Protein AF-A0A5N7IMV6-F1 (afdb_monomer_lite)

Secondary structure (DSSP, 8-state):
--------SSGGGTS-EEEESS-HHHHHHHHHHHHHHTT--SSS--TTS-HHHHHHHHHHHHT-GGGTT--EEEE-TTSS-EEEEEE-HHHHHHHHHHHHHH--

Sequence (104 aa):
MVKKTSVYPGDVDFIPLYYPYGSAGEAHKRLHVNTKSQGIKLKGGNKGMSDEELLHGYKKAYQQEDLNGIKGDLRTPNADNIIAIDVTPGEAIEELIKWGNRHK

pLDDT: mean 78.98, std 16.07, range [33.59, 93.88]

Foldseek 3Di:
DDDPPDDDDPVLQFQWDWQWPDPSVVLVVLLVVLLVVLVADPPPHPVVDDPVSSLVSQLRSQPDPSQPPTFTWTAGPVNPGTQDHRDGSNVNSVSSVVVVVVVD

Structure (mmCIF, N/CA/C/O backbone):
data_AF-A0A5N7IMV6-F1
#
_entry.id   AF-A0A5N7IMV6-F1
#
loop_
_atom_site.group_PDB
_atom_site.id
_atom_site.type_symbol
_atom_site.label_atom_id
_atom_site.label_alt_id
_atom_site.label_comp_id
_atom_site.label_asym_id
_atom_site.label_entity_id
_atom_site.label_seq_id
_atom_site.pdbx_PDB_ins_code
_atom_site.Cartn_x
_atom_site.Cartn_y
_atom_site.Cartn_z
_atom_site.occupancy
_atom_site.B_iso_or_equiv
_atom_site.auth_seq_id
_atom_site.auth_comp_id
_atom_site.auth_asym_id
_atom_site.auth_atom_id
_atom_site.pdbx_PDB_model_num
ATOM 1 N N . MET A 1 1 ? 2.434 21.541 29.626 1.00 35.81 1 MET A N 1
ATOM 2 C CA . MET A 1 1 ? 1.441 21.846 28.571 1.00 35.81 1 MET A CA 1
ATOM 3 C C . MET A 1 1 ? 1.619 20.835 27.453 1.00 35.81 1 MET A C 1
ATOM 5 O O . MET A 1 1 ? 2.631 20.877 26.769 1.00 35.81 1 MET A O 1
ATOM 9 N N . VAL A 1 2 ? 0.701 19.877 27.331 1.00 36.12 2 VAL A N 1
ATOM 10 C CA . VAL A 1 2 ? 0.768 18.827 26.305 1.00 36.12 2 VAL A CA 1
ATOM 11 C C . VAL A 1 2 ? 0.269 19.447 25.000 1.00 36.12 2 VAL A C 1
ATOM 13 O O . VAL A 1 2 ? -0.904 19.810 24.902 1.00 36.12 2 VAL A O 1
ATOM 16 N N . LYS A 1 3 ? 1.165 19.676 24.033 1.00 33.59 3 LYS A N 1
ATOM 17 C CA . LYS A 1 3 ? 0.775 20.165 22.707 1.00 33.59 3 LYS A CA 1
ATOM 18 C C . LYS A 1 3 ? -0.058 19.070 22.042 1.00 33.59 3 LYS A C 1
ATOM 20 O O . LYS A 1 3 ? 0.461 18.008 21.729 1.00 33.59 3 LYS A O 1
ATOM 25 N N . LYS A 1 4 ? -1.352 19.339 21.854 1.00 39.09 4 LYS A N 1
ATOM 26 C CA . LYS A 1 4 ? -2.223 18.579 20.955 1.00 39.09 4 LYS A CA 1
ATOM 27 C C . LYS A 1 4 ? -1.683 18.750 19.534 1.00 39.09 4 LYS A C 1
ATOM 29 O O . LYS A 1 4 ? -1.979 19.752 18.888 1.00 39.09 4 LYS A O 1
ATOM 34 N N . THR A 1 5 ? -0.869 17.814 19.062 1.00 41.50 5 THR A N 1
ATOM 35 C CA . THR A 1 5 ? -0.599 17.658 17.634 1.00 41.50 5 THR A CA 1
ATOM 36 C C . THR A 1 5 ? -1.859 17.080 17.000 1.00 41.50 5 THR A C 1
ATOM 38 O O . THR A 1 5 ? -2.183 15.905 17.147 1.00 41.50 5 THR A O 1
ATOM 41 N N . SER A 1 6 ? -2.631 17.970 16.379 1.00 35.09 6 SER A N 1
ATOM 42 C CA . SER A 1 6 ? -3.739 17.626 15.494 1.00 35.09 6 SER A CA 1
ATOM 43 C C . SER A 1 6 ? -3.174 16.816 14.336 1.00 35.09 6 SER A C 1
ATOM 45 O O . SER A 1 6 ? -2.463 17.359 13.498 1.00 35.09 6 SER A O 1
ATOM 47 N N . VAL A 1 7 ? -3.451 15.517 14.317 1.00 46.41 7 VAL A N 1
ATOM 48 C CA . VAL A 1 7 ? -3.112 14.657 13.187 1.00 46.41 7 VAL A CA 1
ATOM 49 C C . VAL A 1 7 ? -4.200 14.890 12.125 1.00 46.41 7 VAL A C 1
ATOM 51 O O . VAL A 1 7 ? -5.359 14.560 12.368 1.00 46.41 7 VAL A O 1
ATOM 54 N N . TYR A 1 8 ? -3.809 15.480 10.985 1.00 42.47 8 TYR A N 1
ATOM 55 C CA . TYR A 1 8 ? -4.586 15.823 9.768 1.00 42.47 8 TYR A CA 1
ATOM 56 C C . TYR A 1 8 ? -5.412 17.127 9.793 1.00 42.47 8 TYR A C 1
ATOM 58 O O . TYR A 1 8 ? -5.980 17.456 10.835 1.00 42.47 8 TYR A O 1
ATOM 66 N N . PRO A 1 9 ? -5.542 17.875 8.663 1.00 39.34 9 PRO A N 1
ATOM 67 C CA . PRO A 1 9 ? -5.320 17.505 7.254 1.00 39.34 9 PRO A CA 1
ATOM 68 C C . PRO A 1 9 ? -4.352 18.460 6.509 1.00 39.34 9 PRO A C 1
ATOM 70 O O . PRO A 1 9 ? -4.699 19.597 6.199 1.00 39.34 9 PRO A O 1
ATOM 73 N N . GLY A 1 10 ? -3.145 17.989 6.192 1.00 38.12 10 GLY A N 1
ATOM 74 C CA . GLY A 1 10 ? -2.127 18.765 5.465 1.00 38.12 10 GLY A CA 1
ATOM 75 C C . GLY A 1 10 ? -0.784 18.042 5.327 1.00 38.12 10 GLY A C 1
ATOM 76 O O . GLY A 1 10 ? -0.075 18.267 4.357 1.00 38.12 10 GLY A O 1
ATOM 77 N N . ASP A 1 11 ? -0.483 17.099 6.223 1.00 42.81 11 ASP A N 1
ATOM 78 C CA . ASP A 1 11 ? 0.744 16.286 6.219 1.00 42.81 11 ASP A CA 1
ATOM 79 C C . ASP A 1 11 ? 0.737 15.139 5.186 1.00 42.81 11 ASP A C 1
ATOM 81 O O . ASP A 1 11 ? 1.104 14.002 5.485 1.00 42.81 11 ASP A O 1
ATOM 85 N N . VAL A 1 12 ? 0.317 15.411 3.947 1.00 49.53 12 VAL A N 1
ATOM 86 C CA . VAL A 1 12 ? 0.573 14.483 2.826 1.00 49.53 12 VAL A CA 1
ATOM 87 C C . VAL A 1 12 ? 2.066 14.388 2.491 1.00 49.53 12 VAL A C 1
ATOM 89 O O . VAL A 1 12 ? 2.480 13.409 1.882 1.00 49.53 12 VAL A O 1
ATOM 92 N N . ASP A 1 13 ? 2.876 15.344 2.956 1.00 51.81 13 ASP A N 1
ATOM 93 C CA . ASP A 1 13 ? 4.331 15.390 2.772 1.00 51.81 13 ASP A CA 1
ATOM 94 C C . ASP A 1 13 ? 5.127 14.463 3.706 1.00 51.81 13 ASP A C 1
ATOM 96 O O . ASP A 1 13 ? 6.325 14.265 3.500 1.00 51.81 13 ASP A O 1
ATOM 100 N N . PHE A 1 14 ? 4.492 13.840 4.708 1.00 63.50 14 PHE A N 1
ATOM 101 C CA . PHE A 1 14 ? 5.208 12.979 5.660 1.00 63.50 14 PHE A CA 1
ATOM 102 C C . PHE A 1 14 ? 4.904 11.481 5.517 1.00 63.50 14 PHE A C 1
ATOM 104 O O . PHE A 1 14 ? 5.747 10.651 5.851 1.00 63.50 14 PHE A O 1
ATOM 111 N N . ILE A 1 15 ? 3.726 11.105 5.011 1.00 74.62 15 ILE A N 1
ATOM 112 C CA . ILE A 1 15 ? 3.264 9.708 5.039 1.00 74.62 15 ILE A CA 1
ATOM 113 C C . ILE A 1 15 ? 3.808 8.936 3.838 1.00 74.62 15 ILE A C 1
ATOM 115 O O . ILE A 1 15 ? 3.506 9.308 2.706 1.00 74.62 15 ILE A O 1
ATOM 119 N N . PRO A 1 16 ? 4.542 7.831 4.040 1.00 82.31 16 PRO A N 1
ATOM 120 C CA . PRO A 1 16 ? 5.077 7.063 2.930 1.00 82.31 16 PRO A CA 1
ATOM 121 C C . PRO A 1 16 ? 4.014 6.577 1.941 1.00 82.31 16 PRO A C 1
ATOM 123 O O . PRO A 1 16 ? 2.930 6.135 2.324 1.00 82.31 16 PRO A O 1
ATOM 126 N N . LEU A 1 17 ? 4.364 6.626 0.659 1.00 85.50 17 LEU A N 1
ATOM 127 C CA . LEU A 1 17 ? 3.533 6.239 -0.470 1.00 85.50 17 LEU A CA 1
ATOM 128 C C . LEU A 1 17 ? 4.094 4.980 -1.131 1.00 85.50 17 LEU A C 1
ATOM 130 O O . LEU A 1 17 ? 5.309 4.800 -1.243 1.00 85.50 17 LEU A O 1
ATOM 134 N N . TYR A 1 18 ? 3.188 4.108 -1.569 1.00 87.00 18 TYR A N 1
ATOM 135 C CA . TYR A 1 18 ? 3.529 2.900 -2.312 1.00 87.00 18 TYR A CA 1
ATOM 136 C C . TYR A 1 18 ? 3.492 3.165 -3.819 1.00 87.00 18 TYR A C 1
ATOM 138 O O . TYR A 1 18 ? 2.471 3.601 -4.357 1.00 87.00 18 TYR A O 1
ATOM 146 N N . TYR A 1 19 ? 4.600 2.867 -4.490 1.00 87.00 19 TYR A N 1
ATOM 147 C CA . TYR A 1 19 ? 4.828 3.082 -5.912 1.00 87.00 19 TYR A CA 1
ATOM 148 C C . TYR A 1 19 ? 4.919 1.730 -6.631 1.00 87.00 19 TYR A C 1
ATOM 150 O O . TYR A 1 19 ? 6.003 1.142 -6.673 1.00 87.00 19 TYR A O 1
ATOM 158 N N . PRO A 1 20 ? 3.808 1.206 -7.182 1.00 87.88 20 PRO A N 1
ATOM 159 C CA . PRO A 1 20 ? 3.825 -0.054 -7.913 1.00 87.88 20 PRO A CA 1
ATOM 160 C C . PRO A 1 20 ? 4.641 0.063 -9.207 1.00 87.88 20 PRO A C 1
ATOM 162 O O . PRO A 1 20 ? 4.526 1.040 -9.949 1.00 87.88 20 PRO A O 1
ATOM 165 N N . TYR A 1 21 ? 5.436 -0.961 -9.492 1.00 87.62 21 TYR A N 1
ATOM 166 C CA . TYR A 1 21 ? 6.167 -1.127 -10.739 1.00 87.62 21 TYR A CA 1
ATOM 167 C C . TYR A 1 21 ? 5.220 -1.466 -11.900 1.00 87.62 21 TYR A C 1
ATOM 169 O O . TYR A 1 21 ? 4.153 -2.058 -11.720 1.00 87.62 21 TYR A O 1
ATOM 177 N N . GLY A 1 22 ? 5.634 -1.129 -13.123 1.00 78.94 22 GLY A N 1
ATOM 178 C CA . GLY A 1 22 ? 4.879 -1.440 -14.338 1.00 78.94 22 GLY A CA 1
ATOM 179 C C . GLY A 1 22 ? 3.684 -0.509 -14.561 1.00 78.94 22 GLY A C 1
ATOM 180 O O . GLY A 1 22 ? 3.811 0.710 -14.454 1.00 78.94 22 GLY A O 1
ATOM 181 N N . SER A 1 23 ? 2.524 -1.075 -14.922 1.00 75.06 23 SER A N 1
ATOM 182 C CA . SER A 1 23 ? 1.288 -0.322 -15.189 1.00 75.06 23 SER A CA 1
ATOM 183 C C . SER A 1 23 ? 0.713 0.242 -13.888 1.00 75.06 23 SER A C 1
ATOM 185 O O . SER A 1 23 ? -0.241 -0.286 -13.308 1.00 75.06 23 SER A O 1
ATOM 187 N N . ALA A 1 24 ? 1.309 1.341 -13.417 1.00 72.19 24 ALA A N 1
ATOM 188 C CA . ALA A 1 24 ? 0.922 2.011 -12.182 1.00 72.19 24 ALA A CA 1
ATOM 189 C C . ALA A 1 24 ? -0.580 2.335 -12.162 1.00 72.19 24 ALA A C 1
ATOM 191 O O . ALA A 1 24 ? -1.225 2.220 -11.124 1.00 72.19 24 ALA A O 1
ATOM 192 N N . GLY A 1 25 ? -1.168 2.650 -13.321 1.00 77.81 25 GLY A N 1
ATOM 193 C CA . GLY A 1 25 ? -2.601 2.905 -13.455 1.00 77.81 25 GLY A CA 1
ATOM 194 C C . GLY A 1 25 ? -3.484 1.681 -13.185 1.00 77.81 25 GLY A C 1
ATOM 195 O O . GLY A 1 25 ? -4.530 1.818 -12.552 1.00 77.81 25 GLY A O 1
ATOM 196 N N . GLU A 1 26 ? -3.096 0.488 -13.635 1.00 83.31 26 GLU A N 1
ATOM 197 C CA . GLU A 1 26 ? -3.873 -0.738 -13.404 1.00 83.31 26 GLU A CA 1
ATOM 198 C C . GLU A 1 26 ? -3.674 -1.289 -11.996 1.00 83.31 26 GLU A C 1
ATOM 200 O O . GLU A 1 26 ? -4.653 -1.643 -11.336 1.00 83.31 26 GLU A O 1
ATOM 205 N N . ALA A 1 27 ? -2.435 -1.285 -11.500 1.00 83.81 27 ALA A N 1
ATOM 206 C CA . ALA A 1 27 ? -2.139 -1.659 -10.121 1.00 83.81 27 ALA A CA 1
ATOM 207 C C . ALA A 1 27 ? -2.904 -0.762 -9.134 1.00 83.81 27 ALA A C 1
ATOM 209 O O . ALA A 1 27 ? -3.564 -1.253 -8.220 1.00 83.81 27 ALA A O 1
ATOM 210 N N . HIS A 1 28 ? -2.917 0.552 -9.374 1.00 82.56 28 HIS A N 1
ATOM 211 C CA . HIS A 1 28 ? -3.666 1.502 -8.556 1.00 82.56 28 HIS A CA 1
ATOM 212 C C . HIS A 1 28 ? -5.184 1.259 -8.598 1.00 82.56 28 HIS A C 1
ATOM 214 O O . HIS A 1 28 ? -5.852 1.341 -7.567 1.00 82.56 28 HIS A O 1
ATOM 220 N N . LYS A 1 29 ? -5.748 0.902 -9.761 1.00 85.81 29 LYS A N 1
ATOM 221 C CA . LYS A 1 29 ? -7.171 0.535 -9.875 1.00 85.81 29 LYS A CA 1
ATOM 222 C C . LYS A 1 29 ? -7.504 -0.727 -9.079 1.00 85.81 29 LYS A C 1
ATOM 224 O O . LYS A 1 29 ? -8.507 -0.726 -8.372 1.00 85.81 29 LYS A O 1
ATOM 229 N N . ARG A 1 30 ? -6.673 -1.772 -9.155 1.00 86.12 30 ARG A N 1
ATOM 230 C CA . ARG A 1 30 ? -6.858 -3.013 -8.377 1.00 86.12 30 ARG A CA 1
ATOM 231 C C . ARG A 1 30 ? -6.806 -2.738 -6.875 1.00 86.12 30 ARG A C 1
ATOM 233 O O . ARG A 1 30 ? -7.675 -3.194 -6.135 1.00 86.12 30 ARG A O 1
ATOM 240 N N . LEU A 1 31 ? -5.874 -1.897 -6.423 1.00 85.31 31 LEU A N 1
ATOM 241 C CA . LEU A 1 31 ? -5.822 -1.453 -5.024 1.00 85.31 31 LEU A CA 1
ATOM 242 C C . LEU A 1 31 ? -7.126 -0.759 -4.594 1.00 85.31 31 LEU A C 1
ATOM 244 O O . LEU A 1 31 ? -7.667 -1.075 -3.536 1.00 85.31 31 LEU A O 1
ATOM 248 N N . HIS A 1 32 ? -7.685 0.126 -5.427 1.00 87.56 32 HIS A N 1
ATOM 249 C CA . HIS A 1 32 ? -8.968 0.792 -5.152 1.00 87.56 32 HIS A CA 1
ATOM 250 C C . HIS A 1 32 ? -10.169 -0.150 -5.114 1.00 87.56 32 HIS A C 1
ATOM 252 O O . HIS A 1 32 ? -11.086 0.048 -4.318 1.00 87.56 32 HIS A O 1
ATOM 258 N N . VAL A 1 33 ? -10.192 -1.171 -5.971 1.00 88.19 33 VAL A N 1
ATOM 259 C CA . VAL A 1 33 ? -11.256 -2.186 -5.961 1.00 88.19 33 VAL A CA 1
ATOM 260 C C . VAL A 1 33 ? -11.240 -2.952 -4.638 1.00 88.19 33 VAL A C 1
ATOM 262 O O . VAL A 1 33 ? -12.288 -3.102 -4.007 1.00 88.19 33 VAL A O 1
ATOM 265 N N . ASN A 1 34 ? -10.056 -3.361 -4.180 1.00 87.25 34 ASN A N 1
ATOM 266 C CA . ASN A 1 34 ? -9.906 -4.115 -2.939 1.00 87.25 34 ASN A CA 1
ATOM 267 C C . ASN A 1 34 ? -10.158 -3.263 -1.688 1.00 87.25 34 ASN A C 1
ATOM 269 O O . ASN A 1 34 ? -10.788 -3.728 -0.745 1.00 87.25 34 ASN A O 1
ATOM 273 N N . THR A 1 35 ? -9.749 -1.994 -1.658 1.00 88.38 35 THR A N 1
ATOM 274 C CA . THR A 1 35 ? -10.086 -1.116 -0.520 1.00 88.38 35 THR A CA 1
ATOM 275 C C . THR A 1 35 ? -11.584 -0.832 -0.456 1.00 88.38 35 THR A C 1
ATOM 277 O O . THR A 1 35 ? -12.183 -0.893 0.620 1.00 88.38 35 THR A O 1
ATOM 280 N N . LYS A 1 36 ? -12.232 -0.633 -1.609 1.00 88.00 36 LYS A N 1
ATOM 281 C CA . LYS A 1 36 ? -13.688 -0.472 -1.688 1.00 88.00 36 LYS A CA 1
ATOM 282 C C . LYS A 1 36 ? -14.443 -1.723 -1.228 1.00 88.00 36 LYS A C 1
ATOM 284 O O . LYS A 1 36 ? -15.492 -1.578 -0.600 1.00 88.00 36 LYS A O 1
ATOM 289 N N . SER A 1 37 ? -13.930 -2.930 -1.493 1.00 87.62 37 SER A N 1
ATOM 290 C CA . SER A 1 37 ? -14.555 -4.181 -1.030 1.00 87.62 37 SER A CA 1
ATOM 291 C C . SER A 1 37 ? -14.516 -4.338 0.496 1.00 87.62 37 SER A C 1
ATOM 293 O O . SER A 1 37 ? -15.404 -4.965 1.065 1.00 87.62 37 SER A O 1
ATOM 295 N N . GLN A 1 38 ? -13.566 -3.680 1.169 1.00 87.44 38 GLN A N 1
ATOM 296 C CA .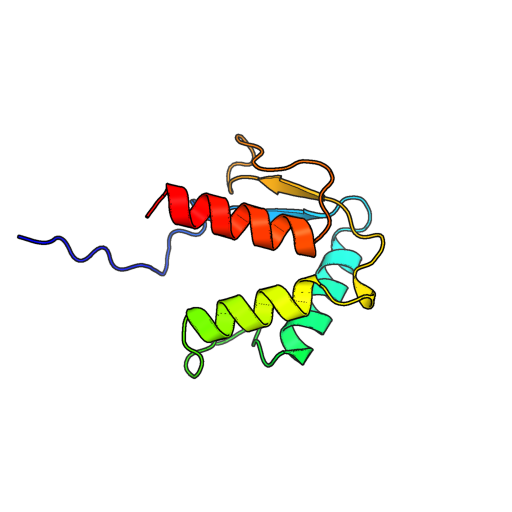 GLN A 1 38 ? -13.487 -3.585 2.633 1.00 87.44 38 GLN A CA 1
ATOM 297 C C . GLN A 1 38 ? -14.300 -2.414 3.221 1.00 87.44 38 GLN A C 1
ATOM 299 O O . GLN A 1 38 ? -14.159 -2.090 4.397 1.00 87.44 38 GLN A O 1
ATOM 304 N N . GLY A 1 39 ? -15.144 -1.750 2.421 1.00 85.00 39 GLY A N 1
ATOM 305 C CA . GLY A 1 39 ? -15.982 -0.633 2.872 1.00 85.00 39 GLY A CA 1
ATOM 306 C C . GLY A 1 39 ? -15.264 0.717 2.957 1.00 85.00 39 GLY A C 1
ATOM 307 O O . GLY A 1 39 ? -15.874 1.703 3.376 1.00 85.00 39 GLY A O 1
ATOM 308 N N . ILE A 1 40 ? -14.003 0.794 2.517 1.00 86.25 40 ILE A N 1
ATOM 309 C CA . ILE A 1 40 ? -13.207 2.023 2.549 1.00 86.25 40 ILE A CA 1
ATOM 310 C C . ILE A 1 40 ? -13.604 2.919 1.374 1.00 86.25 40 ILE A C 1
ATOM 312 O O . ILE A 1 40 ? -13.524 2.551 0.199 1.00 86.25 40 ILE A O 1
ATOM 316 N N . LYS A 1 41 ? -14.035 4.138 1.689 1.00 82.88 41 LYS A N 1
ATOM 317 C CA . LYS A 1 41 ? -14.411 5.161 0.715 1.00 82.88 41 LYS A CA 1
ATOM 318 C C . LYS A 1 41 ? -13.182 5.935 0.256 1.00 82.88 41 LYS A C 1
ATOM 320 O O . LYS A 1 41 ? -12.403 6.431 1.065 1.00 82.88 41 LYS A O 1
ATOM 325 N N . LEU A 1 42 ? -13.086 6.125 -1.059 1.00 77.56 42 LEU A N 1
ATOM 326 C CA . LEU A 1 42 ? -12.021 6.903 -1.706 1.00 77.56 42 LEU A CA 1
ATOM 327 C C . LEU A 1 42 ? -12.238 8.422 -1.613 1.00 77.56 42 LEU A C 1
ATOM 329 O O . LEU A 1 42 ? -11.317 9.200 -1.837 1.00 77.56 42 LEU A O 1
ATOM 333 N N . LYS A 1 43 ? -13.475 8.860 -1.342 1.00 74.69 43 LYS A N 1
ATOM 334 C CA . LYS A 1 43 ? -13.879 10.273 -1.292 1.00 74.69 43 LYS A CA 1
ATOM 335 C C . LYS A 1 43 ? -14.803 10.526 -0.104 1.00 74.69 43 LYS A C 1
ATOM 337 O O . LYS A 1 43 ? -15.579 9.653 0.275 1.00 74.69 43 LYS A O 1
ATOM 342 N N . GLY A 1 44 ? -14.741 11.737 0.451 1.00 69.56 44 GLY A N 1
ATOM 343 C CA . GLY A 1 44 ? -15.599 12.175 1.563 1.00 69.56 44 GLY A CA 1
ATOM 344 C C . GLY A 1 44 ? -15.139 11.730 2.957 1.00 69.56 44 GLY A C 1
ATOM 345 O O . GLY A 1 44 ? -15.775 12.090 3.949 1.00 69.56 44 GLY A O 1
ATOM 346 N N . GLY A 1 45 ? -14.022 11.000 3.033 1.00 70.12 45 GLY A N 1
ATOM 347 C CA . GLY A 1 45 ? -13.469 10.462 4.272 1.00 70.12 45 GLY A CA 1
ATOM 348 C C . GLY A 1 45 ? -14.268 9.280 4.826 1.00 70.12 45 GLY A C 1
ATOM 349 O O . GLY A 1 45 ? -15.431 9.055 4.487 1.00 70.12 45 GLY A O 1
ATOM 350 N N . ASN A 1 46 ? -13.638 8.523 5.718 1.00 81.38 46 ASN A N 1
ATOM 351 C CA . ASN A 1 46 ? -14.231 7.352 6.362 1.00 81.38 46 ASN A CA 1
ATOM 352 C C . ASN A 1 46 ? -14.713 7.692 7.777 1.00 81.38 46 ASN A C 1
ATOM 354 O O . ASN A 1 46 ? -14.335 7.047 8.742 1.00 81.38 46 ASN A O 1
ATOM 358 N N . LYS A 1 47 ? -15.559 8.727 7.900 1.00 76.06 47 LYS A N 1
ATOM 359 C CA . LYS A 1 47 ? -15.994 9.313 9.190 1.00 76.06 47 LYS A CA 1
ATOM 360 C C . LYS A 1 47 ? -16.708 8.344 10.150 1.00 76.06 47 LYS A C 1
ATOM 362 O O . LYS A 1 47 ? -16.921 8.700 11.300 1.00 76.06 47 LYS A O 1
ATOM 367 N N . GLY A 1 48 ? -17.133 7.178 9.662 1.00 81.06 48 GLY A N 1
ATOM 368 C CA . GLY A 1 48 ? -17.795 6.137 10.452 1.00 81.06 48 GLY A CA 1
ATOM 369 C C . GLY A 1 48 ? -16.887 4.967 10.832 1.00 81.06 48 GLY A C 1
ATOM 370 O O . GLY A 1 48 ? -17.399 3.987 11.350 1.00 81.06 48 GLY A O 1
ATOM 371 N N . MET A 1 49 ? -15.589 5.043 10.532 1.00 80.75 49 MET A N 1
ATOM 372 C CA . MET A 1 49 ? -14.602 4.026 10.891 1.00 80.75 49 MET A CA 1
ATOM 373 C C . MET A 1 49 ? -13.556 4.653 11.806 1.00 80.75 49 MET A C 1
ATOM 375 O O . MET A 1 49 ? -13.084 5.761 11.547 1.00 80.75 49 MET A O 1
ATOM 379 N N . SER A 1 50 ? -13.192 3.936 12.862 1.00 85.50 50 SER A N 1
ATOM 380 C CA . SER A 1 50 ? -12.020 4.259 13.675 1.00 85.50 50 SER A CA 1
ATOM 381 C C . SER A 1 50 ? -10.720 4.069 12.883 1.00 85.50 50 SER A C 1
ATOM 383 O O . SER A 1 50 ? -10.684 3.362 11.871 1.00 85.50 50 SER A O 1
ATOM 385 N N . ASP A 1 51 ? -9.624 4.668 13.357 1.00 79.44 51 ASP A N 1
ATOM 386 C CA . ASP A 1 51 ? -8.295 4.475 12.761 1.00 79.44 51 ASP A CA 1
ATOM 387 C C . ASP A 1 51 ? -7.882 2.994 12.751 1.00 79.44 51 ASP A C 1
ATOM 389 O O . ASP A 1 51 ? -7.268 2.518 11.795 1.00 79.44 51 ASP A O 1
ATOM 393 N N . GLU A 1 52 ? -8.263 2.243 13.788 1.00 84.12 52 GLU A N 1
ATOM 394 C CA . GLU A 1 52 ? -8.000 0.807 13.909 1.00 84.12 52 GLU A CA 1
ATOM 395 C C . GLU A 1 52 ? -8.784 -0.007 12.873 1.00 84.12 52 GLU A C 1
ATOM 397 O O . GLU A 1 52 ? -8.218 -0.880 12.211 1.00 84.12 52 GLU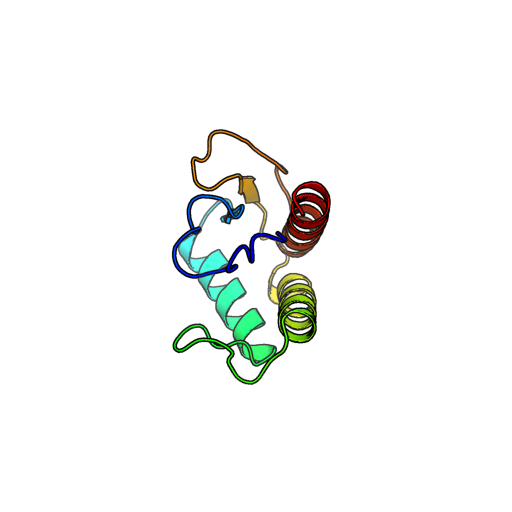 A O 1
ATOM 402 N N . GLU A 1 53 ? -10.067 0.309 12.673 1.00 85.25 53 GLU A N 1
ATOM 403 C CA . GLU A 1 53 ? -10.901 -0.326 11.647 1.00 85.25 53 GLU A CA 1
ATOM 404 C C . GLU A 1 53 ? -10.410 -0.009 10.237 1.00 85.25 53 GLU A C 1
ATOM 406 O O . GLU A 1 53 ? -10.383 -0.894 9.379 1.00 85.25 53 GLU A O 1
ATOM 411 N N . LEU A 1 54 ? -9.987 1.234 9.994 1.00 84.44 54 LEU A N 1
ATOM 412 C CA . LEU A 1 54 ? -9.391 1.623 8.721 1.00 84.44 54 LEU A CA 1
ATOM 413 C C . LEU A 1 54 ? -8.113 0.847 8.460 1.00 84.44 54 LEU A C 1
ATOM 415 O O . LEU A 1 54 ? -7.955 0.273 7.383 1.00 84.44 54 LEU A O 1
ATOM 419 N N . LEU A 1 55 ? -7.221 0.788 9.447 1.00 85.38 55 LEU A N 1
ATOM 420 C CA . LEU A 1 55 ? -5.965 0.071 9.312 1.00 85.38 55 LEU A CA 1
ATOM 421 C C . LEU A 1 55 ? -6.193 -1.419 9.047 1.00 85.38 55 LEU A C 1
ATOM 423 O O . LEU A 1 55 ? -5.543 -2.006 8.181 1.00 85.38 55 LEU A O 1
ATOM 427 N N . HIS A 1 56 ? -7.140 -2.026 9.761 1.00 87.56 56 HIS A N 1
ATOM 428 C CA . HIS A 1 56 ? -7.519 -3.421 9.559 1.00 87.56 56 HIS A CA 1
ATOM 429 C C . HIS A 1 56 ? -8.111 -3.664 8.168 1.00 87.56 56 HIS A C 1
ATOM 431 O O . HIS A 1 56 ? -7.750 -4.635 7.501 1.00 87.56 56 HIS A O 1
ATOM 437 N N . GLY A 1 57 ? -8.971 -2.759 7.696 1.00 88.50 57 GLY A N 1
ATOM 438 C CA . GLY A 1 57 ? -9.524 -2.798 6.345 1.00 88.50 57 GLY A CA 1
ATOM 439 C C . GLY A 1 57 ? -8.437 -2.696 5.273 1.00 88.50 57 GLY A C 1
ATOM 440 O O . GLY A 1 57 ? -8.423 -3.496 4.340 1.00 88.50 57 GLY A O 1
ATOM 441 N N . TYR A 1 58 ? -7.478 -1.778 5.424 1.00 87.94 58 TYR A N 1
ATOM 442 C CA . TYR A 1 58 ? -6.360 -1.645 4.486 1.00 87.94 58 TYR A CA 1
ATOM 443 C C . TYR A 1 58 ? -5.469 -2.888 4.465 1.00 87.94 58 TYR A C 1
ATOM 445 O O . TYR A 1 58 ? -5.124 -3.356 3.381 1.00 87.94 58 TYR A O 1
ATOM 453 N N . LYS A 1 59 ? -5.157 -3.479 5.629 1.00 89.12 59 LYS A N 1
ATOM 454 C CA . LYS A 1 59 ? -4.422 -4.754 5.694 1.00 89.12 59 LYS A CA 1
ATOM 455 C C . LYS A 1 59 ? -5.128 -5.850 4.907 1.00 89.12 59 LYS A C 1
ATOM 457 O O . LYS A 1 59 ? -4.520 -6.472 4.043 1.00 89.12 59 LYS A O 1
ATOM 462 N N . LYS A 1 60 ? -6.425 -6.041 5.161 1.00 90.56 60 LYS A N 1
ATOM 463 C CA . LYS A 1 60 ? -7.224 -7.047 4.453 1.00 90.56 60 LYS A CA 1
ATOM 464 C C . LYS A 1 60 ? -7.281 -6.791 2.954 1.00 90.56 60 LYS A C 1
ATOM 466 O O . LYS A 1 60 ? -7.161 -7.738 2.184 1.00 90.56 60 LYS A O 1
ATOM 471 N N . ALA A 1 61 ? -7.456 -5.535 2.543 1.00 90.12 61 ALA A N 1
ATOM 472 C CA . ALA A 1 61 ? -7.495 -5.151 1.137 1.00 90.12 61 ALA A CA 1
ATOM 473 C C . ALA A 1 61 ? -6.171 -5.459 0.428 1.00 90.12 61 ALA A C 1
ATOM 475 O O . ALA A 1 61 ? -6.182 -5.944 -0.697 1.00 90.12 61 ALA A O 1
ATOM 476 N N . TYR A 1 62 ? -5.036 -5.192 1.076 1.00 90.19 62 TYR A N 1
ATOM 477 C CA . TYR A 1 62 ? -3.712 -5.303 0.455 1.00 90.19 62 TYR A CA 1
ATOM 478 C C . TYR A 1 62 ? -3.149 -6.732 0.467 1.00 90.19 62 TYR A C 1
ATOM 480 O O . TYR A 1 62 ? -2.156 -7.007 -0.200 1.00 90.19 62 TYR A O 1
ATOM 488 N N . GLN A 1 63 ? -3.811 -7.645 1.179 1.00 90.75 63 GLN A N 1
ATOM 489 C CA . GLN A 1 63 ? -3.511 -9.078 1.219 1.00 90.75 63 GLN A CA 1
ATOM 490 C C . GLN A 1 63 ? -4.422 -9.912 0.299 1.00 90.75 63 GLN A C 1
ATOM 492 O O . GLN A 1 63 ? -4.368 -11.138 0.338 1.00 90.75 63 GLN A O 1
ATOM 497 N N . GLN A 1 64 ? -5.289 -9.280 -0.502 1.00 89.38 64 GLN A N 1
ATOM 498 C CA . GLN A 1 64 ? -6.154 -10.004 -1.437 1.00 89.38 64 GLN A CA 1
ATOM 499 C C . GLN A 1 64 ? -5.338 -10.643 -2.566 1.00 89.38 64 GLN A C 1
ATOM 501 O O . GLN A 1 64 ? -4.435 -10.017 -3.119 1.00 89.38 64 GLN A O 1
ATOM 506 N N . GLU A 1 65 ? -5.710 -11.862 -2.966 1.00 87.19 65 GLU A N 1
ATOM 507 C CA . GLU A 1 65 ? -5.039 -12.598 -4.051 1.00 87.19 65 GLU A CA 1
ATOM 508 C C . GLU A 1 65 ? -5.122 -11.873 -5.403 1.00 87.19 65 GLU A C 1
ATOM 510 O O . GLU A 1 65 ? -4.229 -12.003 -6.238 1.00 87.19 65 GLU A O 1
ATOM 515 N N . ASP A 1 66 ? -6.149 -11.037 -5.599 1.00 85.88 66 ASP A N 1
ATOM 516 C CA . ASP A 1 66 ? -6.272 -10.132 -6.750 1.00 85.88 66 ASP A CA 1
ATOM 517 C C . ASP A 1 66 ? -5.128 -9.113 -6.830 1.00 85.88 66 ASP A C 1
ATOM 519 O O . ASP A 1 66 ? -4.990 -8.449 -7.844 1.00 85.88 66 ASP A O 1
ATOM 523 N N . LEU A 1 67 ? -4.266 -8.974 -5.825 1.00 86.69 67 LEU A N 1
ATOM 524 C CA . LEU A 1 67 ? -3.088 -8.107 -5.885 1.00 86.69 67 LEU A CA 1
ATOM 525 C C . LEU A 1 67 ? -1.792 -8.875 -6.159 1.00 86.69 67 LEU A C 1
ATOM 527 O O . LEU A 1 67 ? -0.730 -8.259 -6.280 1.00 86.69 67 LEU A O 1
ATOM 531 N N . ASN A 1 68 ? -1.869 -10.199 -6.324 1.00 85.69 68 ASN A N 1
ATOM 532 C CA . ASN A 1 68 ? -0.716 -11.019 -6.667 1.00 85.69 68 ASN A CA 1
ATOM 533 C C . ASN A 1 68 ? -0.072 -10.523 -7.973 1.00 85.69 68 ASN A C 1
ATOM 535 O O . ASN A 1 68 ? -0.746 -10.145 -8.940 1.00 85.69 68 ASN A O 1
ATOM 539 N N . GLY A 1 69 ? 1.261 -10.492 -7.973 1.00 86.44 69 GLY A N 1
ATOM 540 C CA . GLY A 1 69 ? 2.069 -9.976 -9.078 1.00 86.44 69 GLY A CA 1
ATOM 541 C C . GLY A 1 69 ? 2.248 -8.454 -9.095 1.00 86.44 69 GLY A C 1
ATOM 542 O O . GLY A 1 69 ? 3.013 -7.960 -9.919 1.00 86.44 69 GLY A O 1
ATOM 543 N N . ILE A 1 70 ? 1.599 -7.703 -8.197 1.00 89.75 70 ILE A N 1
ATOM 544 C CA . ILE A 1 70 ? 1.934 -6.292 -7.978 1.00 89.75 70 ILE A CA 1
ATOM 545 C C . ILE A 1 70 ? 3.138 -6.229 -7.036 1.00 89.75 70 ILE A C 1
ATOM 547 O O . ILE A 1 70 ? 3.119 -6.783 -5.936 1.00 89.75 70 ILE A O 1
ATOM 551 N N . LYS A 1 71 ? 4.181 -5.539 -7.485 1.00 92.44 71 LYS A N 1
ATOM 552 C CA . LYS A 1 71 ? 5.392 -5.228 -6.725 1.00 92.44 71 LYS A CA 1
ATOM 553 C C . LYS A 1 71 ? 5.688 -3.743 -6.850 1.00 92.44 71 LYS A C 1
ATOM 555 O O . LYS A 1 71 ? 5.210 -3.111 -7.791 1.00 92.44 71 LYS A O 1
ATOM 560 N N . GLY A 1 72 ? 6.420 -3.177 -5.901 1.00 91.25 72 GLY A N 1
ATOM 561 C CA . GLY A 1 72 ? 6.675 -1.746 -5.858 1.00 91.25 72 GLY A CA 1
ATOM 562 C C . GLY A 1 72 ? 7.508 -1.321 -4.664 1.00 91.25 72 GLY A C 1
ATOM 563 O O . GLY A 1 72 ? 7.844 -2.133 -3.804 1.00 91.25 72 GLY A O 1
ATOM 564 N N . ASP A 1 73 ? 7.786 -0.025 -4.598 1.00 92.38 73 ASP A N 1
ATOM 565 C CA . ASP A 1 73 ? 8.560 0.567 -3.509 1.00 92.38 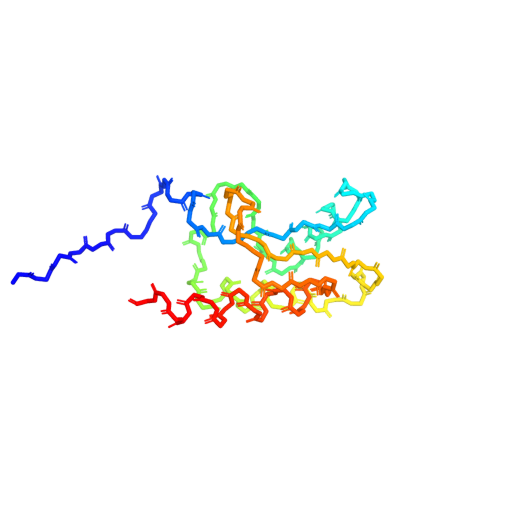73 ASP A CA 1
ATOM 566 C C . ASP A 1 73 ? 7.671 1.330 -2.543 1.00 92.38 73 ASP A C 1
ATOM 568 O O . ASP A 1 73 ? 6.778 2.069 -2.954 1.00 92.38 73 ASP A O 1
ATOM 572 N N . LEU A 1 74 ? 7.979 1.232 -1.254 1.00 90.69 74 LEU A N 1
ATOM 573 C CA . LEU A 1 74 ? 7.443 2.134 -0.244 1.00 90.69 74 LEU A CA 1
ATOM 574 C C . LEU A 1 74 ? 8.460 3.248 0.003 1.00 90.69 74 LEU A C 1
ATOM 576 O O . LEU A 1 74 ? 9.577 2.981 0.449 1.00 90.69 74 LEU A O 1
ATOM 580 N N . ARG A 1 75 ? 8.085 4.497 -0.274 1.00 89.81 75 ARG A N 1
ATOM 581 C CA . ARG A 1 75 ? 8.987 5.656 -0.175 1.00 89.81 75 ARG A CA 1
ATOM 582 C C . ARG A 1 75 ? 8.327 6.801 0.570 1.00 89.81 75 ARG A C 1
ATOM 584 O O . ARG A 1 75 ? 7.107 6.918 0.549 1.00 89.81 75 ARG A O 1
ATOM 591 N N . THR A 1 76 ? 9.109 7.673 1.197 1.00 83.19 76 THR A N 1
ATOM 592 C CA . THR A 1 76 ? 8.576 8.944 1.710 1.00 83.19 76 THR A CA 1
ATOM 593 C C . THR A 1 76 ? 8.014 9.802 0.561 1.00 83.19 76 THR A C 1
ATOM 595 O O . THR A 1 76 ? 8.401 9.597 -0.593 1.00 83.19 76 THR A O 1
ATOM 598 N N . PRO A 1 77 ? 7.105 10.758 0.828 1.00 72.12 77 PRO A N 1
ATOM 599 C CA . PRO A 1 77 ? 6.477 11.589 -0.211 1.00 72.12 77 PRO A CA 1
ATOM 600 C C . PRO A 1 77 ? 7.455 12.326 -1.126 1.00 72.12 77 PRO A C 1
ATOM 602 O O . PRO A 1 77 ? 7.201 12.429 -2.322 1.00 72.12 77 PRO A O 1
ATOM 605 N N . ASN A 1 78 ? 8.615 12.730 -0.602 1.00 68.81 78 ASN A N 1
ATOM 606 C CA . ASN A 1 78 ? 9.671 13.388 -1.383 1.00 68.81 78 ASN A CA 1
ATOM 607 C C . ASN A 1 78 ? 10.478 12.416 -2.261 1.00 68.81 78 ASN A C 1
ATOM 609 O O . ASN A 1 78 ? 11.384 12.826 -2.973 1.00 68.81 78 ASN A O 1
ATOM 613 N N . ALA A 1 79 ? 10.176 11.116 -2.203 1.00 63.66 79 ALA A N 1
ATOM 614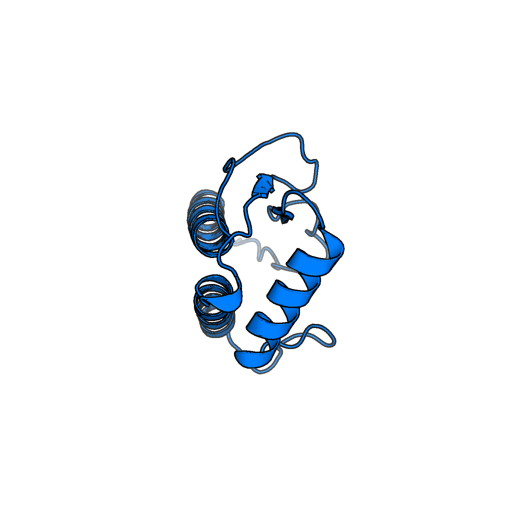 C CA . ALA A 1 79 ? 10.883 10.026 -2.872 1.00 63.66 79 ALA A CA 1
ATOM 615 C C . ALA A 1 79 ? 12.383 9.880 -2.524 1.00 63.66 79 ALA A C 1
ATOM 617 O O . ALA A 1 79 ? 13.004 8.931 -3.000 1.00 63.66 79 ALA A O 1
ATOM 618 N N . ASP A 1 80 ? 12.939 10.742 -1.665 1.00 69.75 80 ASP A N 1
ATOM 619 C CA . ASP A 1 80 ? 14.338 10.712 -1.219 1.00 69.75 80 ASP A CA 1
ATOM 620 C C . ASP A 1 80 ? 14.685 9.501 -0.345 1.00 69.75 80 ASP A C 1
ATOM 622 O O . ASP A 1 80 ? 15.819 9.026 -0.367 1.00 69.75 80 ASP A O 1
ATOM 626 N N . ASN A 1 81 ? 13.730 8.999 0.446 1.00 82.38 81 ASN A N 1
ATOM 627 C CA . ASN A 1 81 ? 13.979 7.898 1.372 1.00 82.38 81 ASN A CA 1
ATOM 628 C C . ASN A 1 81 ? 13.115 6.686 1.027 1.00 82.38 81 ASN A C 1
ATOM 630 O O . ASN A 1 81 ? 11.881 6.743 1.056 1.00 82.38 81 ASN A O 1
ATOM 634 N N . ILE A 1 82 ? 13.785 5.579 0.717 1.00 88.94 82 ILE A N 1
ATOM 635 C CA . ILE A 1 82 ? 13.147 4.306 0.417 1.00 88.94 82 ILE A CA 1
ATOM 636 C C . ILE A 1 82 ? 13.063 3.490 1.704 1.00 88.94 82 ILE A C 1
ATOM 638 O O . ILE A 1 82 ? 14.074 3.151 2.311 1.00 88.94 82 ILE A O 1
ATOM 642 N N . ILE A 1 83 ? 11.840 3.165 2.109 1.00 89.38 83 ILE A N 1
ATOM 643 C CA . ILE A 1 83 ? 11.563 2.381 3.316 1.00 89.38 83 ILE A CA 1
ATOM 644 C C . ILE A 1 83 ? 11.590 0.889 2.998 1.00 89.38 83 ILE A C 1
ATOM 646 O O . ILE A 1 83 ? 12.084 0.108 3.806 1.00 89.38 83 ILE A O 1
ATOM 650 N N . ALA A 1 84 ? 11.079 0.499 1.827 1.00 92.19 84 ALA A N 1
ATOM 651 C CA . ALA A 1 84 ? 11.102 -0.878 1.348 1.00 92.19 84 ALA A CA 1
ATOM 652 C C . ALA A 1 84 ? 11.138 -0.927 -0.187 1.00 92.19 84 ALA A C 1
ATOM 654 O O . ALA A 1 84 ? 10.548 -0.064 -0.842 1.00 92.19 84 ALA A O 1
ATOM 655 N N . ILE A 1 85 ? 11.820 -1.936 -0.737 1.00 93.75 85 ILE A N 1
ATOM 656 C CA . ILE A 1 85 ? 12.038 -2.135 -2.179 1.00 93.75 85 ILE A CA 1
ATOM 657 C C . ILE A 1 85 ? 11.442 -3.472 -2.610 1.00 93.75 85 ILE A C 1
ATOM 659 O O . ILE A 1 85 ? 11.575 -4.450 -1.878 1.00 93.75 85 ILE A O 1
ATOM 663 N N . ASP A 1 86 ? 10.835 -3.512 -3.798 1.00 93.88 86 ASP A N 1
ATOM 664 C CA . ASP A 1 86 ? 10.291 -4.731 -4.423 1.00 93.88 86 ASP A CA 1
ATOM 665 C C . ASP A 1 86 ? 9.329 -5.516 -3.507 1.00 93.88 86 ASP A C 1
ATOM 667 O O . ASP A 1 86 ? 9.313 -6.749 -3.417 1.00 93.88 86 ASP A O 1
ATOM 671 N N . VAL A 1 87 ? 8.474 -4.775 -2.805 1.00 93.75 87 VAL A N 1
ATOM 672 C CA . VAL A 1 87 ? 7.487 -5.326 -1.877 1.00 93.75 87 VAL A CA 1
ATOM 673 C C . VAL A 1 87 ? 6.113 -5.423 -2.527 1.00 93.75 87 VAL A C 1
ATOM 675 O O . VAL A 1 87 ? 5.720 -4.598 -3.357 1.00 93.75 87 VAL A O 1
ATOM 678 N N . THR A 1 88 ? 5.362 -6.458 -2.162 1.00 93.38 88 THR A N 1
ATOM 679 C CA . THR A 1 88 ? 3.934 -6.565 -2.488 1.00 93.38 88 THR A CA 1
ATOM 680 C C . THR A 1 88 ? 3.134 -5.491 -1.742 1.00 93.38 88 THR A C 1
ATOM 682 O O . THR A 1 88 ? 3.620 -4.940 -0.751 1.00 93.38 88 THR A O 1
ATOM 685 N N . PRO A 1 89 ? 1.882 -5.205 -2.143 1.00 91.50 89 PRO A N 1
ATOM 686 C CA . PRO A 1 89 ? 1.012 -4.320 -1.370 1.00 91.50 89 PRO A CA 1
ATOM 687 C C . PRO A 1 89 ? 0.853 -4.760 0.093 1.00 91.50 89 PRO A C 1
ATOM 689 O O . PRO A 1 89 ? 0.868 -3.919 0.991 1.00 91.50 89 PRO A O 1
ATOM 692 N N . GLY A 1 90 ? 0.749 -6.070 0.343 1.00 91.25 90 GLY A N 1
ATOM 693 C CA . GLY A 1 90 ? 0.663 -6.643 1.688 1.00 91.25 90 GLY A CA 1
ATOM 694 C C . GLY A 1 90 ? 1.915 -6.376 2.528 1.00 91.25 90 GLY A C 1
ATOM 695 O O . GLY A 1 90 ? 1.817 -5.911 3.658 1.00 91.25 90 GLY A O 1
ATOM 696 N N . GLU A 1 91 ? 3.099 -6.578 1.958 1.00 92.69 91 GLU A N 1
ATOM 697 C CA . GLU A 1 91 ? 4.364 -6.261 2.634 1.00 92.69 91 GLU A CA 1
ATOM 698 C C . GLU A 1 91 ? 4.519 -4.742 2.856 1.00 92.69 91 GLU A C 1
ATOM 700 O O . GLU A 1 91 ? 4.958 -4.296 3.917 1.00 92.69 91 GLU A O 1
ATOM 705 N N . ALA A 1 92 ? 4.092 -3.920 1.892 1.00 91.50 92 ALA A N 1
ATOM 706 C CA . ALA A 1 92 ? 4.169 -2.464 1.984 1.00 91.50 92 ALA A CA 1
ATOM 707 C C . ALA A 1 92 ? 3.307 -1.890 3.121 1.00 91.50 92 ALA A C 1
ATOM 709 O O . ALA A 1 92 ? 3.754 -0.981 3.822 1.00 91.50 92 ALA A O 1
ATOM 710 N N . ILE A 1 93 ? 2.090 -2.409 3.345 1.00 89.75 93 ILE A N 1
ATOM 711 C CA . ILE A 1 93 ? 1.248 -1.956 4.468 1.00 89.75 93 ILE A CA 1
ATOM 712 C C . ILE A 1 93 ? 1.872 -2.340 5.818 1.00 89.75 93 ILE A C 1
ATOM 714 O O . ILE A 1 93 ? 1.799 -1.565 6.772 1.00 89.75 93 ILE A O 1
ATOM 718 N N . GLU A 1 94 ? 2.537 -3.492 5.912 1.00 91.62 94 GLU A N 1
ATOM 719 C CA . GLU A 1 94 ? 3.248 -3.894 7.128 1.00 91.62 94 GLU A CA 1
ATOM 720 C C . GLU A 1 94 ? 4.442 -2.980 7.421 1.00 91.62 94 GLU A C 1
ATOM 722 O O . GLU A 1 94 ? 4.591 -2.506 8.552 1.00 91.62 94 GLU A O 1
ATOM 727 N N . GLU A 1 95 ? 5.253 -2.669 6.409 1.00 90.88 95 GLU A N 1
ATOM 728 C CA . GLU A 1 95 ? 6.379 -1.741 6.546 1.00 90.88 95 GLU A CA 1
ATOM 729 C C . GLU A 1 95 ? 5.925 -0.314 6.870 1.00 90.88 95 GLU A C 1
ATOM 731 O O . GLU A 1 95 ? 6.530 0.347 7.719 1.00 90.88 95 GLU A O 1
ATOM 736 N N . LEU A 1 96 ? 4.809 0.137 6.291 1.00 87.62 96 LEU A N 1
ATOM 737 C CA . LEU A 1 96 ? 4.205 1.430 6.611 1.00 87.62 96 LEU A CA 1
ATOM 738 C C . LEU A 1 96 ? 3.782 1.510 8.083 1.00 87.62 96 LEU A C 1
ATOM 740 O O . LEU A 1 96 ? 4.021 2.520 8.744 1.00 87.62 96 LEU A O 1
ATOM 744 N N . ILE A 1 97 ? 3.200 0.441 8.629 1.00 86.94 97 ILE A N 1
ATOM 745 C CA . ILE A 1 97 ? 2.798 0.385 10.042 1.00 86.94 97 ILE A CA 1
ATOM 746 C C . ILE A 1 97 ? 4.013 0.396 10.959 1.00 86.94 97 ILE A C 1
ATOM 748 O O . ILE A 1 97 ? 4.032 1.129 11.950 1.00 86.94 97 ILE A O 1
ATOM 752 N N . LYS A 1 98 ? 5.041 -0.398 10.637 1.00 89.00 98 LYS A N 1
ATOM 753 C CA . LYS A 1 98 ? 6.301 -0.392 11.391 1.00 89.00 98 LYS A CA 1
ATOM 754 C C . LYS A 1 98 ? 6.924 0.999 11.374 1.00 89.00 98 LYS A C 1
ATOM 756 O O . LYS A 1 98 ? 7.361 1.479 12.416 1.00 89.00 98 LYS A O 1
ATOM 761 N N . TRP A 1 99 ? 6.935 1.658 10.216 1.00 86.25 99 TRP A N 1
ATOM 762 C CA . TRP A 1 99 ? 7.413 3.027 10.083 1.00 86.25 99 TRP A CA 1
ATOM 763 C C . TRP A 1 99 ? 6.594 3.997 10.939 1.00 86.25 99 TRP A C 1
ATOM 765 O O . TRP A 1 99 ? 7.186 4.736 11.723 1.00 86.25 99 TRP A O 1
ATOM 775 N N . GLY A 1 100 ? 5.261 3.937 10.880 1.00 82.19 100 GLY A N 1
ATOM 776 C CA . GLY A 1 100 ? 4.379 4.795 11.673 1.00 82.19 100 GLY A CA 1
ATOM 777 C C . GLY A 1 100 ? 4.578 4.617 13.179 1.00 82.19 100 GLY A C 1
ATOM 778 O O . GLY A 1 100 ? 4.621 5.596 13.912 1.00 82.19 100 GLY A O 1
A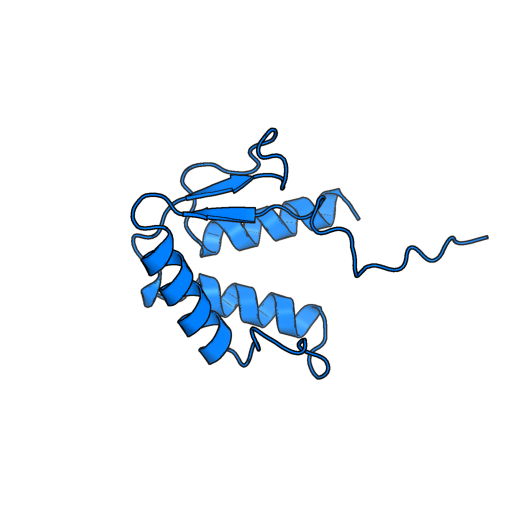TOM 779 N N . ASN A 1 101 ? 4.796 3.386 13.647 1.00 82.25 101 ASN A N 1
ATOM 780 C CA . ASN A 1 101 ? 5.086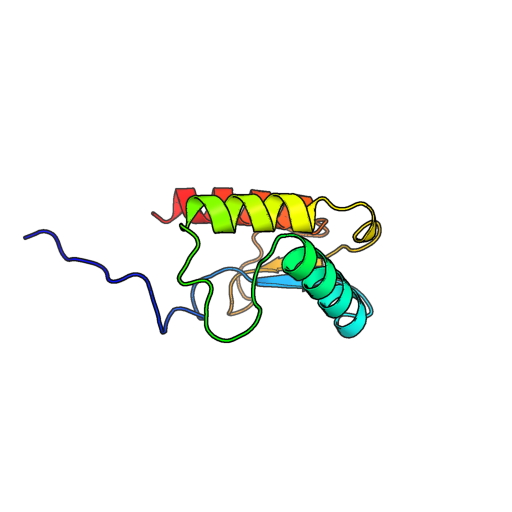 3.114 15.058 1.00 82.25 101 ASN A CA 1
ATOM 781 C C . ASN A 1 101 ? 6.453 3.648 15.518 1.00 82.25 101 ASN A C 1
ATOM 783 O O . ASN A 1 101 ? 6.607 3.937 16.700 1.00 82.25 101 ASN A O 1
ATOM 787 N N . ARG A 1 102 ? 7.436 3.783 14.616 1.00 79.94 102 ARG A N 1
ATOM 788 C CA . ARG A 1 102 ? 8.751 4.379 14.927 1.00 79.94 102 ARG A CA 1
ATOM 789 C C . ARG A 1 102 ? 8.729 5.909 14.988 1.00 79.94 102 ARG A C 1
ATOM 791 O O . ARG A 1 102 ? 9.653 6.483 15.549 1.00 79.94 102 ARG A O 1
ATOM 798 N N . HIS A 1 103 ? 7.718 6.544 14.394 1.00 72.19 103 HIS A N 1
ATOM 799 C CA . HIS A 1 103 ? 7.601 8.004 14.270 1.00 72.19 103 HIS A CA 1
ATOM 800 C C . HIS A 1 103 ? 6.384 8.575 15.026 1.00 72.19 103 HIS A C 1
ATOM 802 O O . HIS A 1 103 ? 5.981 9.708 14.765 1.00 72.19 103 HIS A O 1
ATOM 808 N N . LYS A 1 104 ? 5.791 7.787 15.935 1.00 58.59 104 LYS A N 1
ATOM 809 C CA . LYS A 1 104 ? 4.814 8.244 16.937 1.00 58.59 104 LYS A CA 1
ATOM 810 C C . LYS A 1 104 ? 5.519 8.927 18.103 1.00 58.59 104 LYS A C 1
ATOM 812 O O . LYS A 1 104 ? 4.929 9.895 18.628 1.00 58.59 104 LYS A O 1
#

Radius of gyration: 14.31 Å; chains: 1; bounding box: 32×34×44 Å

Organism: NCBI:txid238834